Protein AF-A0A7C2L9H2-F1 (afdb_monomer)

pLDDT: mean 94.72, std 7.6, range [51.25, 98.62]

Foldseek 3Di:
DDDDLPPLLVLQVVCVPDPDFFEHEPQDQALVSLVVNLVSVRGQEYAQEQVSQVHLVSSVRNLVSCVVSNHAYEYEYDLDAQVRLLRSVVSLVVRPRHDYYHSCNNVVDPDDQKDAFWDADPNDTDNDDDPDRRIDGNPVSVVVPDPDDDD

Secondary structure (DSSP, 8-state):
----TT-HHHHHHHHHT-SSPPEESTT-SSHHHHHHHHHTT--SEEEEETTTTTSHHHHHHHHHHHHHTT-EEEEE-SS--HHHHHHHHHHHHH-TTEEEEE--GGGG-S--SEEESS-EETTEEPPPPSSTT-EEE-HHHHHHH------

Mean predicted aligned error: 3.75 Å

Sequence (151 aa):
RAVRRDDLQGLAGGRRGSPLPIAVDESVKKPADVFKVARAEAADIVNIKVMKSGGLLGALRVAHASEAAGLANMVGCMGEGRLGITGAVCFAASALNVKYVDLDSDVLLAEDYAEGGSAIEKGVRKVPEGPGLGVKVDASKLTKLAAVKRA

Solvent-accessible surface area (backbone atoms only — not comparable to full-atom values): 8510 Å² total; per-residue (Å²): 131,93,68,60,59,82,41,45,64,58,32,17,52,49,34,77,74,39,99,56,86,34,70,40,47,88,52,47,45,47,40,75,35,42,58,53,37,51,74,49,52,25,49,48,26,41,39,44,31,39,82,64,19,73,34,68,71,33,32,51,47,30,50,53,39,25,49,78,59,74,30,40,27,28,37,39,64,90,66,41,46,50,63,53,42,24,52,48,46,50,50,49,76,71,40,90,52,47,80,45,73,54,77,54,45,41,76,75,49,95,73,73,36,52,42,75,25,46,47,76,56,97,91,38,78,41,73,53,72,75,76,84,57,42,60,46,76,40,66,66,50,41,60,72,69,45,88,68,76,83,129

Structure (mmCIF, N/CA/C/O backbone):
data_AF-A0A7C2L9H2-F1
#
_entry.id   AF-A0A7C2L9H2-F1
#
loop_
_atom_site.group_PDB
_atom_site.id
_atom_site.type_symbol
_atom_site.label_atom_id
_atom_site.label_alt_id
_atom_site.label_comp_id
_atom_site.label_asym_id
_atom_site.label_entity_id
_atom_site.label_seq_id
_atom_site.pdbx_PDB_ins_code
_atom_site.Cartn_x
_atom_site.Cartn_y
_atom_site.Cartn_z
_atom_site.occupancy
_atom_site.B_iso_or_equiv
_atom_site.auth_seq_id
_atom_site.auth_comp_id
_atom_site.auth_asym_id
_atom_site.auth_atom_id
_atom_site.pdbx_PDB_model_num
ATOM 1 N N . ARG A 1 1 ? 17.230 -14.503 -8.073 1.00 58.97 1 ARG A N 1
ATOM 2 C CA . ARG A 1 1 ? 18.206 -14.172 -7.000 1.00 58.97 1 ARG A CA 1
ATOM 3 C C . ARG A 1 1 ? 17.798 -12.831 -6.409 1.00 58.97 1 ARG A C 1
ATOM 5 O O . ARG A 1 1 ? 17.495 -11.946 -7.196 1.00 58.97 1 ARG A O 1
ATOM 12 N N . ALA A 1 2 ? 17.750 -12.687 -5.083 1.00 71.31 2 ALA A N 1
ATOM 13 C CA . ALA A 1 2 ? 17.491 -11.387 -4.464 1.00 71.31 2 ALA A CA 1
ATOM 14 C C . ALA A 1 2 ? 18.629 -10.407 -4.794 1.00 71.31 2 ALA A C 1
ATOM 16 O O . ALA A 1 2 ? 19.799 -10.797 -4.800 1.00 71.31 2 ALA A O 1
ATOM 17 N N . VAL A 1 3 ? 18.277 -9.159 -5.087 1.00 89.62 3 VAL A N 1
ATOM 18 C CA . VAL A 1 3 ? 19.205 -8.075 -5.435 1.00 89.62 3 VAL A CA 1
ATOM 19 C C . VAL A 1 3 ? 18.992 -6.903 -4.484 1.00 89.62 3 VAL A C 1
ATOM 21 O O . VAL A 1 3 ? 17.944 -6.795 -3.846 1.00 89.62 3 VAL A O 1
ATOM 24 N N . ARG A 1 4 ? 19.994 -6.030 -4.344 1.00 94.12 4 ARG A N 1
ATOM 25 C CA . ARG A 1 4 ? 19.845 -4.827 -3.513 1.00 94.12 4 ARG A CA 1
ATOM 26 C C . ARG A 1 4 ? 18.876 -3.853 -4.185 1.00 94.12 4 ARG A C 1
ATOM 28 O O . ARG A 1 4 ? 18.832 -3.752 -5.405 1.00 94.12 4 ARG A O 1
ATOM 35 N N . ARG A 1 5 ? 18.140 -3.086 -3.379 1.00 91.69 5 ARG A N 1
ATOM 36 C CA . ARG A 1 5 ? 17.105 -2.147 -3.854 1.00 91.69 5 ARG A CA 1
ATOM 37 C C . ARG A 1 5 ? 17.594 -1.096 -4.861 1.00 91.69 5 ARG A C 1
ATOM 39 O O . ARG A 1 5 ? 16.799 -0.552 -5.617 1.00 91.69 5 ARG A O 1
ATOM 46 N N . ASP A 1 6 ? 18.871 -0.745 -4.806 1.00 93.75 6 ASP A N 1
ATOM 47 C CA . ASP A 1 6 ? 19.540 0.252 -5.643 1.00 93.75 6 ASP A CA 1
ATOM 48 C C . ASP A 1 6 ? 20.217 -0.360 -6.880 1.00 93.75 6 ASP A C 1
ATOM 50 O O . ASP A 1 6 ? 20.623 0.378 -7.776 1.00 93.75 6 ASP A O 1
ATOM 54 N N . ASP A 1 7 ? 20.286 -1.690 -6.975 1.00 96.38 7 ASP A N 1
ATOM 55 C CA . ASP A 1 7 ? 20.823 -2.402 -8.132 1.00 96.38 7 ASP A CA 1
ATOM 56 C C . ASP A 1 7 ? 19.752 -2.571 -9.222 1.00 96.38 7 ASP A C 1
ATOM 58 O O . ASP A 1 7 ? 19.196 -3.649 -9.449 1.00 96.38 7 ASP A O 1
ATOM 62 N N . LEU A 1 8 ? 19.446 -1.467 -9.909 1.0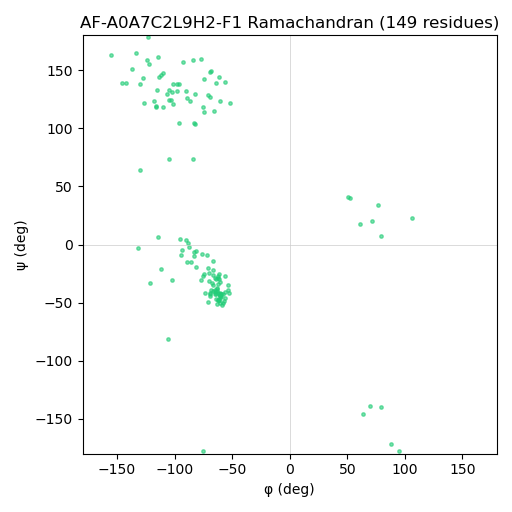0 96.25 8 LEU A N 1
ATOM 63 C CA . LEU A 1 8 ? 18.456 -1.456 -10.991 1.00 96.25 8 LEU A CA 1
ATOM 64 C C . LEU A 1 8 ? 18.855 -2.355 -12.171 1.00 96.25 8 LEU A C 1
ATOM 66 O O . LEU A 1 8 ? 17.980 -2.880 -12.853 1.00 96.25 8 LEU A O 1
ATOM 70 N N . GLN A 1 9 ? 20.154 -2.559 -12.404 1.00 96.25 9 GLN A N 1
ATOM 71 C CA . GLN A 1 9 ? 20.634 -3.436 -13.475 1.00 96.25 9 GLN A CA 1
ATOM 72 C C . GLN A 1 9 ? 20.434 -4.909 -13.121 1.00 96.25 9 GLN A C 1
ATOM 74 O O . GLN A 1 9 ? 19.974 -5.683 -13.961 1.00 96.25 9 GLN A O 1
ATOM 79 N N . GLY A 1 10 ? 20.704 -5.286 -11.869 1.00 95.31 10 GLY A N 1
ATOM 80 C CA . GLY A 1 10 ? 20.381 -6.607 -11.342 1.00 95.31 10 GLY A CA 1
ATOM 81 C C . GLY A 1 10 ? 18.881 -6.897 -11.393 1.00 95.31 10 GLY A C 1
ATOM 82 O O . GLY A 1 10 ? 18.486 -7.980 -11.828 1.00 95.31 10 GLY A O 1
ATOM 83 N N . LEU A 1 11 ? 18.041 -5.918 -11.033 1.00 95.94 11 LEU A N 1
ATOM 84 C CA . LEU A 1 11 ? 16.581 -6.022 -11.159 1.00 95.94 11 LEU A CA 1
ATOM 85 C C . LEU A 1 11 ? 16.144 -6.217 -12.617 1.00 95.94 11 LEU A C 1
ATOM 87 O O . LEU A 1 11 ? 15.397 -7.148 -12.908 1.00 95.94 11 LEU A O 1
ATOM 91 N N . ALA A 1 12 ? 16.665 -5.411 -13.545 1.00 97.00 12 ALA A N 1
ATOM 92 C CA . ALA A 1 12 ? 16.355 -5.527 -14.970 1.00 97.00 12 ALA A CA 1
ATOM 93 C C . ALA A 1 12 ? 16.808 -6.867 -15.567 1.00 97.00 12 ALA A C 1
ATOM 95 O O . ALA A 1 12 ? 16.085 -7.484 -16.349 1.00 97.00 12 ALA A O 1
ATOM 96 N N . GLY A 1 13 ? 17.987 -7.357 -15.171 1.00 96.00 13 GLY A N 1
ATOM 97 C CA . GLY A 1 13 ? 18.450 -8.698 -15.525 1.00 96.00 13 GLY A CA 1
ATOM 98 C C . GLY A 1 13 ? 17.516 -9.787 -14.993 1.00 96.00 13 GLY A C 1
ATOM 99 O O . GLY A 1 13 ? 17.162 -10.703 -15.733 1.00 96.00 13 GLY A O 1
ATOM 100 N N . GLY A 1 14 ? 17.064 -9.650 -13.743 1.00 94.44 14 GLY A N 1
ATOM 101 C CA . GLY A 1 14 ? 16.079 -10.538 -13.127 1.00 94.44 14 GLY A CA 1
ATOM 102 C C . GLY A 1 14 ? 14.744 -10.546 -13.869 1.00 94.44 14 GLY A C 1
ATOM 103 O O . GLY A 1 14 ? 14.220 -11.620 -14.146 1.00 94.44 14 GLY A O 1
ATOM 104 N N . ARG A 1 15 ? 14.235 -9.371 -14.255 1.00 95.88 15 ARG A N 1
ATOM 105 C CA . ARG A 1 15 ? 13.003 -9.238 -15.039 1.00 95.88 15 ARG A CA 1
ATOM 106 C C . ARG A 1 15 ? 13.124 -9.883 -16.416 1.00 95.88 15 ARG A C 1
ATOM 108 O O . ARG A 1 15 ? 12.292 -10.711 -16.756 1.00 95.88 15 ARG A O 1
ATOM 115 N N . ARG A 1 16 ? 14.171 -9.566 -17.188 1.00 95.88 16 ARG A N 1
ATOM 116 C CA . ARG A 1 16 ? 14.375 -10.146 -18.533 1.00 95.88 16 ARG A CA 1
ATOM 117 C C . ARG A 1 16 ? 14.519 -11.668 -18.515 1.00 95.88 16 ARG A C 1
ATOM 119 O O . ARG A 1 16 ? 14.143 -12.321 -19.480 1.00 95.88 16 ARG A O 1
ATOM 126 N N . GLY A 1 17 ? 15.087 -12.223 -17.444 1.00 95.31 17 GLY A N 1
ATOM 127 C CA . GLY A 1 17 ? 15.253 -13.666 -17.271 1.00 95.31 17 GLY A CA 1
ATOM 128 C C . GLY A 1 17 ? 14.063 -14.377 -16.621 1.00 95.31 17 GLY A C 1
ATOM 129 O O . GLY A 1 17 ? 14.130 -15.590 -16.435 1.00 95.31 17 GLY A O 1
ATOM 130 N N . SER A 1 18 ? 13.008 -13.655 -16.235 1.00 94.75 18 SER A N 1
ATOM 131 C CA . SER A 1 18 ? 11.860 -14.212 -15.521 1.00 94.75 18 SER A CA 1
ATOM 132 C C . SER A 1 18 ? 10.670 -14.406 -16.464 1.00 94.75 18 SER A C 1
ATOM 134 O O . SER A 1 18 ? 10.283 -13.464 -17.151 1.00 94.75 18 SER A O 1
ATOM 136 N N . PRO A 1 19 ? 10.020 -15.584 -16.466 1.00 95.56 19 PRO A N 1
ATOM 137 C CA . PRO A 1 19 ? 8.746 -15.769 -17.159 1.00 95.56 19 PRO A CA 1
ATOM 138 C C . PRO A 1 19 ? 7.561 -15.151 -16.394 1.00 95.56 19 PRO A C 1
ATOM 140 O O . PRO A 1 19 ? 6.444 -15.135 -16.903 1.00 95.56 19 PRO A O 1
ATOM 143 N N . LEU A 1 20 ? 7.785 -14.685 -15.159 1.00 95.25 20 LEU A N 1
ATOM 144 C CA . LEU A 1 20 ? 6.776 -14.083 -14.289 1.00 95.25 20 LEU A CA 1
ATOM 145 C C . LEU A 1 20 ? 7.020 -12.575 -14.118 1.00 95.25 20 LEU A C 1
ATOM 147 O O . LEU A 1 20 ? 8.189 -12.172 -14.062 1.00 95.25 20 LEU A O 1
ATOM 151 N N . PRO A 1 21 ? 5.955 -11.763 -13.948 1.00 95.62 21 PRO A N 1
ATOM 152 C CA . PRO A 1 21 ? 6.086 -10.341 -13.648 1.00 95.62 21 PRO A CA 1
ATOM 153 C C . PRO A 1 21 ? 6.920 -10.089 -12.390 1.00 95.62 21 PRO A C 1
ATOM 155 O O . PRO A 1 21 ? 6.763 -10.780 -11.380 1.00 95.62 21 PRO A O 1
ATOM 158 N N . ILE A 1 22 ? 7.771 -9.066 -12.430 1.00 95.69 22 ILE A N 1
ATOM 159 C CA . ILE A 1 22 ? 8.595 -8.657 -11.291 1.00 95.69 22 ILE A CA 1
ATOM 160 C C . ILE A 1 22 ? 8.006 -7.413 -10.631 1.00 95.69 22 ILE A C 1
ATOM 162 O O . ILE A 1 22 ? 7.836 -6.371 -11.267 1.00 95.69 22 ILE A O 1
ATOM 166 N N . ALA A 1 23 ? 7.738 -7.516 -9.330 1.00 96.69 23 ALA A N 1
ATOM 167 C CA . ALA A 1 23 ? 7.360 -6.389 -8.491 1.00 96.69 23 ALA A CA 1
ATOM 168 C C . ALA A 1 23 ? 8.578 -5.815 -7.756 1.00 96.69 23 ALA A C 1
ATOM 170 O O . ALA A 1 23 ? 9.389 -6.567 -7.214 1.00 96.69 23 ALA A O 1
ATOM 171 N N . VAL A 1 2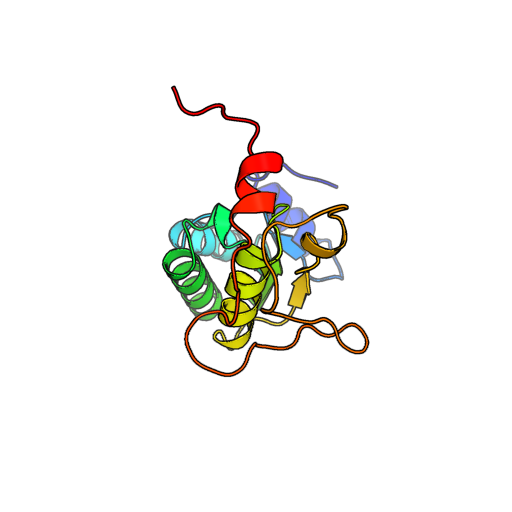4 ? 8.684 -4.486 -7.690 1.00 96.56 24 VAL A N 1
ATOM 172 C CA . VAL A 1 24 ? 9.670 -3.798 -6.843 1.00 96.56 24 VAL A CA 1
ATOM 173 C C . VAL A 1 24 ? 9.015 -3.194 -5.611 1.00 96.56 24 VAL A C 1
ATOM 175 O O . VAL A 1 24 ? 8.008 -2.494 -5.708 1.00 96.56 24 VAL A O 1
ATOM 178 N N . ASP A 1 25 ? 9.629 -3.422 -4.451 1.00 95.81 25 ASP A N 1
ATOM 179 C CA . ASP A 1 25 ? 9.220 -2.832 -3.178 1.00 95.81 25 ASP A CA 1
ATOM 180 C C . ASP A 1 25 ? 10.206 -1.723 -2.760 1.00 95.81 25 ASP A C 1
ATOM 182 O O . ASP A 1 25 ? 9.968 -0.541 -3.027 1.00 9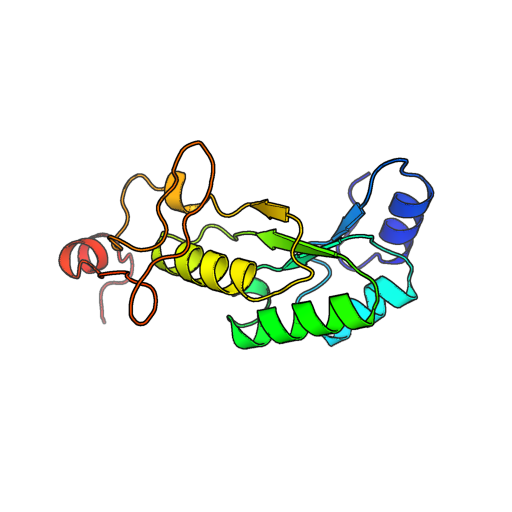5.81 25 ASP A O 1
ATOM 186 N N . GLU A 1 26 ? 11.356 -2.048 -2.168 1.00 93.69 26 GLU A N 1
ATOM 187 C CA . GLU A 1 26 ? 12.235 -1.072 -1.500 1.00 93.69 26 GLU A CA 1
ATOM 188 C C . GLU A 1 26 ? 12.892 -0.039 -2.437 1.00 93.69 26 GLU A C 1
ATOM 190 O O . GLU A 1 26 ? 13.442 0.975 -1.971 1.00 93.69 26 GLU A O 1
ATOM 195 N N . SER A 1 27 ? 12.856 -0.294 -3.747 1.00 96.12 27 SER A N 1
ATOM 196 C CA . SER A 1 27 ? 13.415 0.558 -4.802 1.00 96.12 27 SER A CA 1
ATOM 197 C C . SER A 1 27 ? 12.590 1.817 -5.069 1.00 96.12 27 SER A C 1
ATOM 199 O O . SER A 1 27 ? 13.152 2.815 -5.517 1.00 96.12 27 SER A O 1
ATOM 201 N N . VAL A 1 28 ? 11.285 1.807 -4.769 1.00 97.50 28 VAL A N 1
ATOM 202 C CA . VAL A 1 28 ? 10.385 2.942 -5.025 1.00 97.50 28 VAL A CA 1
ATOM 203 C C . VAL A 1 28 ? 9.848 3.495 -3.715 1.00 97.50 28 VAL A C 1
ATOM 205 O O . VAL A 1 28 ? 9.157 2.801 -2.971 1.00 97.50 28 VAL A O 1
ATOM 208 N N . LYS A 1 29 ? 10.134 4.772 -3.439 1.00 96.88 29 LYS A N 1
ATOM 209 C CA . LYS A 1 29 ? 9.556 5.497 -2.293 1.00 96.88 29 LYS A CA 1
ATOM 210 C C . LYS A 1 29 ? 8.789 6.740 -2.721 1.00 96.88 29 LYS A C 1
ATOM 212 O O . LYS A 1 29 ? 7.787 7.087 -2.112 1.00 96.88 29 LYS A O 1
ATOM 217 N N . LYS A 1 30 ? 9.236 7.401 -3.787 1.00 97.75 30 LYS A N 1
ATOM 218 C CA . LYS A 1 30 ? 8.648 8.641 -4.310 1.00 97.75 30 LYS A CA 1
ATOM 219 C C . LYS A 1 30 ? 8.476 8.569 -5.831 1.00 97.75 30 LYS A C 1
ATOM 221 O O . LYS A 1 30 ? 9.126 7.740 -6.467 1.00 97.75 30 LYS A O 1
ATOM 226 N N . PRO A 1 31 ? 7.681 9.466 -6.441 1.00 97.88 31 PRO A N 1
ATOM 227 C CA . PRO A 1 31 ? 7.393 9.428 -7.880 1.00 97.88 31 PRO A CA 1
ATOM 228 C C . PRO A 1 31 ? 8.644 9.401 -8.766 1.00 97.88 31 PRO A C 1
ATOM 230 O O . PRO A 1 31 ? 8.706 8.659 -9.737 1.00 97.88 31 PRO A O 1
ATOM 233 N N . ALA A 1 32 ? 9.687 10.149 -8.392 1.00 98.00 32 ALA A N 1
ATOM 234 C CA . ALA A 1 32 ? 10.944 10.186 -9.140 1.00 98.00 32 ALA A CA 1
ATOM 235 C C . ALA A 1 32 ? 11.654 8.821 -9.231 1.00 98.00 32 ALA A C 1
ATOM 237 O O . ALA A 1 32 ? 12.437 8.606 -10.152 1.00 98.00 32 ALA A O 1
ATOM 238 N N . ASP A 1 33 ? 11.418 7.909 -8.284 1.00 98.31 33 ASP A N 1
ATOM 239 C CA . ASP A 1 33 ? 12.028 6.578 -8.309 1.00 98.31 33 ASP A CA 1
ATOM 240 C C . ASP A 1 33 ? 11.332 5.656 -9.318 1.00 98.31 33 ASP A C 1
ATOM 242 O O . ASP A 1 33 ? 12.001 4.839 -9.947 1.00 98.31 33 ASP A O 1
ATOM 246 N N . VAL A 1 34 ? 10.028 5.848 -9.550 1.00 98.50 34 VAL A N 1
ATOM 247 C CA . VAL A 1 34 ? 9.258 5.111 -10.566 1.00 98.50 34 VAL A CA 1
ATOM 248 C C . VAL A 1 34 ? 9.892 5.283 -11.941 1.00 98.50 34 VAL A C 1
ATOM 250 O O . VAL A 1 34 ? 10.173 4.304 -12.624 1.00 98.50 34 VAL A O 1
ATOM 253 N N . PHE A 1 35 ? 10.212 6.521 -12.320 1.00 98.38 35 PHE A N 1
ATOM 254 C CA . PHE A 1 35 ? 10.823 6.799 -13.619 1.00 98.38 35 PHE A CA 1
ATOM 255 C C . PHE A 1 35 ? 12.221 6.188 -13.764 1.00 98.38 35 PHE A C 1
ATOM 257 O O . PHE A 1 35 ? 12.615 5.831 -14.871 1.00 98.38 35 PHE A O 1
ATOM 264 N N . LYS A 1 36 ? 12.972 6.022 -12.667 1.00 98.25 36 LYS A N 1
ATOM 265 C CA . LYS A 1 36 ? 14.265 5.317 -12.704 1.00 98.25 36 LYS A CA 1
ATOM 266 C C . LYS A 1 36 ? 14.070 3.825 -12.960 1.00 98.25 36 LYS A C 1
ATOM 268 O O . LYS A 1 36 ? 14.784 3.266 -13.785 1.00 98.25 36 LYS A O 1
ATOM 273 N N . VAL A 1 37 ? 13.105 3.207 -12.276 1.00 98.31 37 VAL A N 1
ATOM 274 C CA . VAL A 1 37 ? 12.746 1.791 -12.459 1.00 98.31 37 VAL A CA 1
ATOM 275 C C . VAL A 1 37 ? 12.249 1.542 -13.881 1.00 98.31 37 VAL A C 1
ATOM 277 O O . VAL A 1 37 ? 12.743 0.628 -14.536 1.00 98.31 37 VAL A O 1
ATOM 280 N N . ALA A 1 38 ? 11.341 2.385 -14.376 1.00 98.19 38 ALA A N 1
ATOM 281 C CA . ALA A 1 38 ? 10.800 2.289 -15.727 1.00 98.19 38 ALA A CA 1
ATOM 282 C C . ALA A 1 38 ? 11.899 2.437 -16.788 1.00 98.19 38 ALA A C 1
ATOM 284 O O . ALA A 1 38 ? 12.018 1.600 -17.674 1.00 98.19 38 ALA A O 1
ATOM 285 N N . ARG A 1 39 ? 12.770 3.448 -16.653 1.00 98.19 39 ARG A N 1
ATOM 286 C CA . ARG A 1 39 ? 13.889 3.675 -17.582 1.00 98.19 39 ARG A CA 1
ATOM 287 C C . ARG A 1 39 ? 14.889 2.522 -17.609 1.00 98.19 39 ARG A C 1
ATOM 289 O O . ARG A 1 39 ? 15.493 2.270 -18.643 1.00 98.19 39 ARG A O 1
ATOM 296 N N . ALA A 1 40 ? 15.103 1.870 -16.471 1.00 97.94 40 ALA A N 1
ATOM 297 C CA . ALA A 1 40 ? 15.979 0.711 -16.374 1.00 97.94 40 ALA A CA 1
ATOM 298 C C . ALA A 1 40 ? 15.301 -0.592 -16.827 1.00 97.94 40 ALA A C 1
ATOM 300 O O . ALA A 1 40 ? 15.968 -1.621 -16.845 1.00 97.94 40 ALA A O 1
ATOM 301 N N . GLU A 1 41 ? 14.000 -0.566 -17.146 1.00 97.69 41 GLU A N 1
ATOM 302 C CA . GLU A 1 41 ? 13.180 -1.757 -17.395 1.00 97.69 41 GLU A CA 1
ATOM 303 C C . GLU A 1 41 ? 13.287 -2.778 -16.249 1.00 97.69 41 GLU A C 1
ATOM 305 O O . GLU A 1 41 ? 13.391 -3.986 -16.459 1.00 97.69 41 GLU A O 1
ATOM 310 N N . ALA A 1 42 ? 13.318 -2.275 -15.013 1.00 97.56 42 ALA A N 1
ATOM 311 C CA . ALA A 1 42 ? 13.657 -3.064 -13.833 1.00 97.56 42 ALA A CA 1
ATOM 312 C C . ALA A 1 42 ? 12.467 -3.817 -13.212 1.00 97.56 42 ALA A C 1
ATOM 314 O O . ALA A 1 42 ? 12.684 -4.703 -12.387 1.00 97.56 42 ALA A O 1
ATOM 315 N N . ALA A 1 43 ? 11.225 -3.476 -13.571 1.00 97.56 43 ALA A N 1
ATOM 316 C CA . ALA A 1 43 ? 10.023 -4.068 -12.986 1.00 97.56 43 ALA A CA 1
ATOM 317 C C . ALA A 1 43 ? 8.811 -3.982 -13.922 1.00 97.56 43 ALA A C 1
ATOM 319 O O . ALA A 1 43 ? 8.787 -3.163 -14.836 1.00 97.56 43 ALA A O 1
ATOM 320 N N . ASP A 1 44 ? 7.799 -4.793 -13.626 1.00 97.88 44 ASP A N 1
ATOM 321 C CA . ASP A 1 44 ? 6.451 -4.736 -14.204 1.00 97.88 44 ASP A CA 1
ATOM 322 C C . ASP A 1 44 ? 5.452 -4.080 -13.242 1.00 97.88 44 ASP A C 1
ATOM 324 O O . ASP A 1 44 ? 4.468 -3.467 -13.661 1.00 97.88 44 ASP A O 1
ATOM 328 N N . ILE A 1 45 ? 5.699 -4.239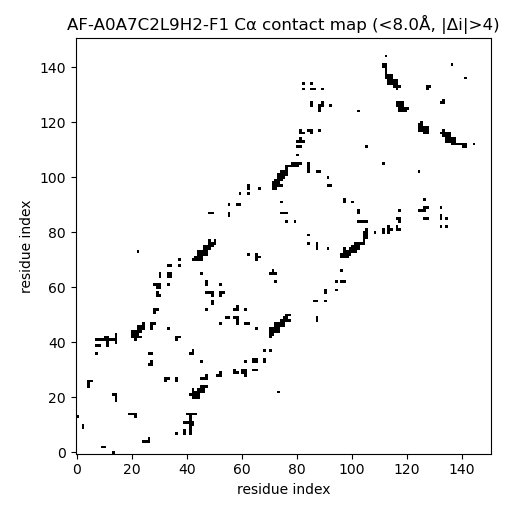 -11.936 1.00 98.50 45 ILE A N 1
ATOM 329 C CA . ILE A 1 45 ? 4.786 -3.842 -10.866 1.00 98.50 45 ILE A CA 1
ATOM 330 C C . ILE A 1 45 ? 5.538 -3.007 -9.824 1.00 98.50 45 ILE A C 1
ATOM 332 O O . ILE A 1 45 ? 6.648 -3.346 -9.411 1.00 98.50 45 ILE A O 1
ATOM 336 N N . VAL A 1 46 ? 4.918 -1.932 -9.345 1.00 98.44 46 VAL A N 1
ATOM 337 C CA . VAL A 1 46 ? 5.386 -1.174 -8.179 1.00 98.44 46 VAL A CA 1
ATOM 338 C C . VAL A 1 46 ? 4.552 -1.569 -6.962 1.00 98.44 46 VAL A C 1
ATOM 340 O O . VAL A 1 46 ? 3.337 -1.385 -6.962 1.00 98.44 46 VAL A O 1
ATOM 343 N N . ASN A 1 47 ? 5.191 -2.085 -5.906 1.00 98.25 47 ASN A N 1
ATOM 344 C CA . ASN A 1 47 ? 4.538 -2.275 -4.610 1.00 98.25 47 ASN A CA 1
ATOM 345 C C . ASN A 1 47 ? 4.549 -0.948 -3.833 1.00 98.25 47 ASN A C 1
ATOM 347 O O . ASN A 1 47 ? 5.576 -0.504 -3.301 1.00 98.25 47 ASN A O 1
ATOM 351 N N . ILE A 1 48 ? 3.397 -0.286 -3.805 1.00 98.44 48 ILE A N 1
ATOM 352 C CA . ILE A 1 48 ? 3.167 0.965 -3.096 1.00 98.44 48 ILE A CA 1
ATOM 353 C C . ILE A 1 48 ? 2.767 0.644 -1.662 1.00 98.44 48 ILE A C 1
ATOM 355 O O . ILE A 1 48 ? 1.758 -0.002 -1.407 1.00 98.44 48 ILE A O 1
ATOM 359 N N . LYS A 1 49 ? 3.522 1.191 -0.712 1.00 98.12 49 LYS A N 1
ATOM 360 C CA . LYS A 1 49 ? 3.190 1.132 0.711 1.00 98.12 49 LYS A CA 1
ATOM 361 C C . LYS A 1 49 ? 2.985 2.549 1.204 1.00 98.12 49 LYS A C 1
ATOM 363 O O . LYS A 1 49 ? 3.893 3.374 1.075 1.00 98.12 49 LYS A O 1
ATOM 368 N N . VAL A 1 50 ? 1.817 2.840 1.776 1.00 97.69 50 VAL A N 1
ATOM 369 C CA . VAL A 1 50 ? 1.439 4.203 2.200 1.00 97.69 50 VAL A CA 1
ATOM 370 C C . VAL A 1 50 ? 2.513 4.817 3.106 1.00 97.69 50 VAL A C 1
ATOM 372 O O . VAL A 1 50 ? 2.917 5.965 2.910 1.00 97.69 50 VAL A O 1
ATOM 375 N N . MET A 1 51 ? 3.061 4.024 4.029 1.00 96.00 51 MET A N 1
ATOM 376 C CA . MET A 1 51 ? 4.092 4.464 4.973 1.00 96.00 51 MET A CA 1
ATOM 377 C C . MET A 1 51 ? 5.451 4.730 4.318 1.00 96.00 51 MET A C 1
ATOM 379 O O . MET A 1 51 ? 6.175 5.635 4.729 1.00 96.00 51 MET A O 1
ATOM 383 N N . LYS A 1 52 ? 5.790 4.000 3.251 1.00 95.19 52 LYS A N 1
ATOM 384 C CA . LYS A 1 52 ? 7.025 4.206 2.478 1.00 95.19 52 LYS A CA 1
ATOM 385 C C . LYS A 1 52 ? 6.940 5.449 1.588 1.00 95.19 52 LYS A C 1
ATOM 387 O O . LYS A 1 52 ? 7.968 6.055 1.286 1.00 95.19 52 LYS A O 1
ATOM 392 N N . SER A 1 53 ? 5.726 5.823 1.189 1.00 96.94 53 SER A N 1
ATOM 393 C CA . SER A 1 53 ? 5.466 6.918 0.255 1.00 96.94 53 SER A CA 1
ATOM 394 C C . SER A 1 53 ? 5.160 8.262 0.909 1.00 96.94 53 SER A C 1
ATOM 396 O O . SER A 1 53 ? 4.895 9.226 0.199 1.00 96.94 53 SER A O 1
ATOM 398 N N . GL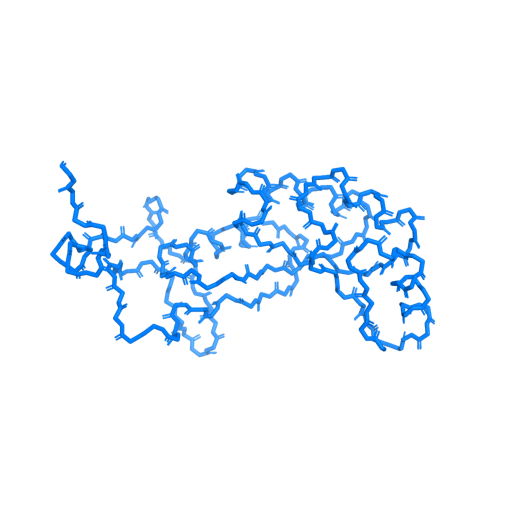Y A 1 54 ? 5.242 8.370 2.237 1.00 95.00 54 GLY A N 1
ATOM 399 C CA . GLY A 1 54 ? 4.967 9.626 2.941 1.00 95.00 54 GLY A CA 1
ATOM 400 C C . GLY A 1 54 ? 3.471 9.931 3.064 1.00 95.00 54 GLY A C 1
ATOM 401 O O . GLY A 1 54 ? 3.071 11.092 3.012 1.00 95.00 54 GLY A O 1
ATOM 402 N N . GLY A 1 55 ? 2.644 8.892 3.208 1.00 97.25 55 GLY A N 1
ATOM 403 C CA . GLY A 1 55 ? 1.199 9.006 3.393 1.00 97.25 55 GLY A CA 1
ATOM 404 C C . GLY A 1 55 ? 0.398 8.894 2.094 1.00 97.25 55 GLY A C 1
ATOM 405 O O . GLY A 1 55 ? 0.942 8.676 1.011 1.00 97.25 55 GLY A O 1
ATOM 406 N N . LEU A 1 56 ? -0.925 9.048 2.214 1.00 97.69 56 LEU A N 1
ATOM 407 C CA . LEU A 1 56 ? -1.887 8.799 1.129 1.00 97.69 56 LEU A CA 1
ATOM 408 C C . LEU A 1 56 ? -1.611 9.650 -0.117 1.00 97.69 56 LEU A C 1
ATOM 410 O O . LEU A 1 56 ? -1.624 9.141 -1.234 1.00 97.69 56 LEU A O 1
ATOM 414 N N . LEU A 1 57 ? -1.289 10.935 0.064 1.00 97.44 57 LEU A N 1
ATOM 415 C CA . LEU A 1 57 ? -0.982 11.827 -1.056 1.00 97.44 57 LEU A CA 1
ATOM 416 C C . LEU A 1 57 ? 0.286 11.396 -1.804 1.00 97.44 57 LEU A C 1
ATOM 418 O O . LEU A 1 57 ? 0.343 11.453 -3.031 1.00 97.44 57 LEU A O 1
ATOM 422 N N . GLY A 1 58 ? 1.318 10.974 -1.076 1.00 98.06 58 GLY A N 1
ATOM 423 C CA . GLY A 1 58 ? 2.542 10.483 -1.693 1.00 98.06 58 GLY A CA 1
ATOM 424 C C . GLY A 1 58 ? 2.328 9.153 -2.414 1.00 98.06 58 GLY A C 1
ATOM 425 O O . GLY A 1 58 ? 2.817 8.990 -3.531 1.00 98.06 58 GLY A O 1
ATOM 426 N N . ALA A 1 59 ? 1.526 8.256 -1.834 1.00 98.25 59 ALA A N 1
ATOM 427 C CA . ALA A 1 59 ? 1.115 7.005 -2.465 1.00 98.25 59 ALA A CA 1
ATOM 428 C C . ALA A 1 59 ? 0.349 7.248 -3.780 1.00 98.25 59 ALA A C 1
ATOM 430 O O . ALA A 1 59 ? 0.707 6.666 -4.800 1.00 98.25 59 ALA A O 1
ATOM 431 N N . LEU A 1 60 ? -0.609 8.185 -3.802 1.00 98.06 60 LEU A N 1
ATOM 432 C CA . LEU A 1 60 ? -1.320 8.598 -5.024 1.00 98.06 60 LEU A CA 1
ATOM 433 C C . LEU A 1 60 ? -0.374 9.147 -6.096 1.00 98.06 60 LEU A C 1
ATOM 435 O O . LEU A 1 60 ? -0.475 8.787 -7.265 1.00 98.06 60 LEU A O 1
ATOM 439 N N . ARG A 1 61 ? 0.599 9.979 -5.709 1.00 98.25 61 ARG A N 1
ATOM 440 C CA . ARG A 1 61 ? 1.596 10.498 -6.657 1.00 98.25 61 ARG A CA 1
ATOM 441 C C . ARG A 1 61 ? 2.463 9.384 -7.249 1.00 98.25 61 ARG A C 1
ATOM 443 O O . ARG A 1 61 ? 2.803 9.452 -8.426 1.00 98.25 61 ARG A O 1
ATOM 450 N N . VAL A 1 62 ? 2.832 8.376 -6.455 1.00 98.62 62 VAL A N 1
ATOM 451 C CA . VAL A 1 62 ? 3.550 7.189 -6.952 1.00 98.62 62 VAL A CA 1
ATOM 452 C C . VAL A 1 62 ? 2.650 6.372 -7.878 1.00 98.62 62 VAL A C 1
ATOM 454 O O . VAL A 1 62 ? 3.119 5.926 -8.924 1.00 98.62 62 VAL A O 1
ATOM 457 N N . ALA A 1 63 ? 1.365 6.230 -7.546 1.00 98.50 63 ALA A N 1
ATOM 458 C CA . ALA A 1 63 ? 0.418 5.487 -8.365 1.00 98.50 63 ALA A CA 1
ATOM 459 C C . ALA A 1 63 ? 0.244 6.107 -9.756 1.00 98.50 63 ALA A C 1
ATOM 461 O O . ALA A 1 63 ? 0.394 5.398 -10.750 1.00 98.50 63 ALA A O 1
ATOM 462 N N . HIS A 1 64 ? 0.040 7.426 -9.827 1.00 98.25 64 HIS A N 1
ATOM 463 C CA . HIS A 1 64 ? -0.062 8.159 -11.093 1.00 98.25 64 HIS A CA 1
ATOM 464 C C . HIS A 1 64 ? 1.249 8.142 -11.888 1.00 98.25 64 HIS A C 1
ATOM 466 O O . HIS A 1 64 ? 1.230 7.996 -13.106 1.00 98.25 64 HIS A O 1
ATOM 472 N N . ALA A 1 65 ? 2.405 8.258 -11.224 1.00 98.44 65 ALA A N 1
ATOM 473 C CA . ALA A 1 65 ? 3.692 8.139 -11.910 1.00 98.44 65 ALA A CA 1
ATOM 474 C C . ALA A 1 65 ? 3.887 6.739 -12.512 1.00 98.44 65 ALA A C 1
ATOM 476 O O . ALA A 1 65 ? 4.435 6.616 -13.604 1.00 98.44 65 ALA A O 1
ATOM 477 N N . SER A 1 66 ? 3.421 5.698 -11.817 1.00 98.38 66 SER A N 1
ATOM 478 C CA . SER A 1 66 ? 3.486 4.312 -12.296 1.00 98.38 66 SER A CA 1
ATOM 479 C C . SER A 1 66 ? 2.547 4.102 -13.479 1.00 98.38 66 SER A C 1
ATOM 481 O O . SER A 1 66 ? 2.966 3.534 -14.480 1.00 98.38 66 SER A O 1
ATOM 483 N N . GLU A 1 67 ? 1.336 4.666 -13.426 1.00 97.81 67 GLU A N 1
ATOM 484 C CA . GLU A 1 67 ? 0.389 4.664 -14.547 1.00 97.81 67 GLU A CA 1
ATOM 485 C C . GLU A 1 67 ? 0.986 5.322 -15.793 1.00 97.81 67 GLU A C 1
ATOM 487 O O . GLU A 1 67 ? 1.014 4.718 -16.863 1.00 97.81 67 GLU A O 1
ATOM 492 N N . ALA A 1 68 ? 1.545 6.525 -15.636 1.00 97.94 68 ALA A N 1
ATOM 493 C CA . ALA A 1 68 ? 2.191 7.258 -16.721 1.00 97.94 68 ALA A CA 1
ATOM 494 C C . ALA A 1 68 ? 3.418 6.526 -17.293 1.00 97.94 68 ALA A C 1
ATOM 496 O O . ALA A 1 68 ? 3.764 6.718 -18.456 1.00 97.94 68 ALA A O 1
ATOM 497 N N . ALA A 1 69 ? 4.077 5.692 -16.486 1.00 98.00 69 ALA A N 1
ATOM 498 C CA . ALA A 1 69 ? 5.206 4.864 -16.895 1.00 98.00 69 ALA A CA 1
ATOM 499 C C . ALA A 1 69 ? 4.795 3.485 -17.450 1.00 98.00 69 ALA A C 1
ATOM 501 O O . ALA A 1 69 ? 5.672 2.688 -17.779 1.00 98.00 69 ALA A O 1
ATOM 502 N N . GLY A 1 70 ? 3.494 3.185 -17.541 1.00 97.12 70 GLY A N 1
ATOM 503 C CA . GLY A 1 70 ? 2.992 1.891 -18.011 1.00 97.12 70 GLY A CA 1
ATOM 504 C C . GLY A 1 70 ? 3.213 0.733 -17.031 1.00 97.12 70 GLY A C 1
ATOM 505 O O . GLY A 1 70 ? 3.192 -0.424 -17.442 1.00 97.12 70 GLY A O 1
ATOM 506 N N . LEU A 1 71 ? 3.434 1.028 -15.747 1.00 98.19 71 LEU A N 1
ATOM 507 C CA . LEU A 1 71 ? 3.637 0.042 -14.687 1.00 98.19 71 LEU A CA 1
ATOM 508 C C . LEU A 1 71 ? 2.337 -0.193 -13.909 1.00 98.19 71 LEU A C 1
ATOM 510 O O . LEU A 1 71 ? 1.609 0.746 -13.566 1.00 98.19 71 LEU A O 1
ATOM 514 N N . ALA A 1 72 ? 2.061 -1.457 -13.592 1.00 98.31 72 ALA A N 1
ATOM 515 C CA . ALA A 1 72 ? 0.962 -1.817 -12.704 1.00 98.31 72 ALA A CA 1
ATOM 516 C C . ALA A 1 72 ? 1.336 -1.550 -11.239 1.00 98.31 72 ALA A C 1
ATOM 518 O O . ALA A 1 72 ? 2.512 -1.511 -10.879 1.00 98.31 72 ALA A O 1
ATOM 519 N N . ASN A 1 73 ? 0.332 -1.421 -10.373 1.00 98.62 73 ASN A N 1
ATOM 520 C CA . ASN A 1 73 ? 0.549 -1.256 -8.941 1.00 98.62 73 ASN A CA 1
ATOM 521 C C . ASN A 1 73 ? 0.044 -2.449 -8.136 1.00 98.62 73 ASN A C 1
ATOM 523 O O . ASN A 1 73 ? -1.007 -3.033 -8.411 1.00 98.62 73 ASN A O 1
ATOM 527 N N . MET A 1 74 ? 0.790 -2.737 -7.081 1.00 98.50 74 MET A N 1
ATOM 528 C CA . MET A 1 74 ? 0.361 -3.504 -5.925 1.00 98.50 74 MET A CA 1
ATOM 529 C C . MET A 1 74 ? 0.306 -2.558 -4.726 1.00 98.50 74 MET A C 1
ATOM 531 O O . MET A 1 74 ? 1.114 -1.632 -4.658 1.00 98.50 74 MET A O 1
ATOM 535 N N . VAL A 1 75 ? -0.628 -2.758 -3.798 1.00 98.44 75 VAL A N 1
ATOM 536 C CA . VAL A 1 75 ? -0.666 -1.987 -2.547 1.00 98.44 75 VAL A CA 1
ATOM 537 C C . VAL A 1 75 ? -0.450 -2.905 -1.360 1.00 98.44 75 VAL A C 1
ATOM 539 O O . VAL A 1 75 ? -1.287 -3.768 -1.102 1.00 98.44 75 VAL A O 1
ATOM 542 N N . GLY A 1 76 ? 0.632 -2.649 -0.628 1.00 97.56 76 GLY A N 1
ATOM 543 C CA . GLY A 1 76 ? 1.022 -3.446 0.524 1.00 97.56 76 GLY A CA 1
ATOM 544 C C . GLY A 1 76 ? 1.169 -2.694 1.824 1.00 97.56 76 GLY A C 1
ATOM 545 O O . GLY A 1 76 ? 1.020 -1.470 1.904 1.00 97.56 76 GLY A O 1
ATOM 546 N N . CYS A 1 77 ? 1.488 -3.472 2.851 1.00 96.94 77 CYS A N 1
ATOM 547 C CA . CYS A 1 77 ? 1.622 -3.024 4.227 1.00 96.94 77 CYS A CA 1
ATOM 548 C C . CYS A 1 77 ? 3.070 -3.141 4.746 1.00 96.94 77 CYS A C 1
ATOM 550 O O . CYS A 1 77 ? 3.936 -3.803 4.165 1.00 96.94 77 CYS A O 1
ATOM 552 N N . MET A 1 78 ? 3.358 -2.418 5.826 1.00 95.06 78 MET A N 1
ATOM 553 C CA . MET A 1 78 ? 4.624 -2.409 6.570 1.00 95.06 78 MET A CA 1
ATOM 554 C C . MET A 1 78 ? 4.475 -2.961 7.996 1.00 95.06 78 MET A C 1
ATOM 556 O O . MET A 1 78 ? 5.428 -2.878 8.771 1.00 95.06 78 MET A O 1
ATOM 560 N N . GLY A 1 79 ? 3.305 -3.493 8.360 1.00 94.94 79 GLY A N 1
ATOM 561 C CA . GLY A 1 79 ? 2.997 -3.892 9.737 1.00 94.94 79 GLY A CA 1
ATOM 562 C C . GLY A 1 79 ? 2.036 -2.938 10.448 1.00 94.94 79 GLY A C 1
ATOM 563 O O . GLY A 1 79 ? 2.059 -2.837 11.672 1.00 94.94 79 GLY A O 1
ATOM 564 N N . GLU A 1 80 ? 1.236 -2.175 9.704 1.00 96.31 80 GLU A N 1
ATOM 565 C CA . GLU A 1 80 ? 0.246 -1.270 10.271 1.00 96.31 80 GLU A CA 1
ATOM 566 C C . GLU A 1 80 ? -0.896 -2.042 10.947 1.00 96.31 80 GLU A C 1
ATOM 568 O O . GLU A 1 80 ? -1.295 -3.119 10.502 1.00 96.31 80 GLU A O 1
ATOM 573 N N . GLY A 1 81 ? -1.477 -1.439 11.986 1.00 96.62 81 GLY A N 1
ATOM 574 C CA . GLY A 1 81 ? -2.781 -1.855 12.499 1.00 96.62 81 GLY A CA 1
ATOM 575 C C . GLY A 1 81 ? -3.934 -1.394 11.608 1.00 96.62 81 GLY A C 1
ATOM 576 O O . GLY A 1 81 ? -3.753 -0.728 10.581 1.00 96.62 81 GLY A O 1
ATOM 577 N N . ARG A 1 82 ? -5.153 -1.704 12.041 1.00 96.75 82 ARG A N 1
ATOM 578 C CA . ARG A 1 82 ? -6.408 -1.518 11.304 1.00 96.75 82 ARG A CA 1
ATOM 579 C C . ARG A 1 82 ? -6.615 -0.096 10.805 1.00 96.75 82 ARG A C 1
ATOM 581 O O . ARG A 1 82 ? -7.142 0.085 9.708 1.00 96.75 82 ARG A O 1
ATOM 588 N N . LEU A 1 83 ? -6.176 0.917 11.555 1.00 97.19 83 LEU A N 1
ATOM 589 C CA . LEU A 1 83 ? -6.239 2.315 11.116 1.00 97.19 83 LEU A CA 1
ATOM 590 C C . LEU A 1 83 ? -5.433 2.550 9.826 1.00 97.19 83 LEU A C 1
ATOM 592 O O . LEU A 1 83 ? -5.956 3.111 8.862 1.00 97.19 83 LEU A O 1
ATOM 596 N N . GLY A 1 84 ? -4.176 2.100 9.797 1.00 97.50 84 GLY A N 1
ATOM 597 C CA . GLY A 1 84 ? -3.301 2.257 8.634 1.00 97.50 84 GLY A CA 1
ATOM 598 C C . GLY A 1 84 ? -3.748 1.390 7.461 1.00 97.50 84 GLY A C 1
ATOM 599 O O . GLY A 1 84 ? -3.830 1.881 6.334 1.00 97.50 84 GLY A O 1
ATOM 600 N N . ILE A 1 85 ? -4.136 0.141 7.740 1.00 98.19 85 ILE A N 1
ATOM 601 C CA . ILE A 1 85 ? -4.659 -0.783 6.728 1.00 98.19 85 ILE A CA 1
ATOM 602 C C . ILE A 1 85 ? -5.921 -0.235 6.075 1.00 98.19 85 ILE A C 1
ATOM 604 O O . ILE A 1 85 ? -6.030 -0.237 4.853 1.00 98.19 85 ILE A O 1
ATOM 608 N N . THR A 1 86 ? -6.846 0.320 6.856 1.00 98.12 86 THR A N 1
ATOM 609 C CA . THR A 1 86 ? -8.068 0.915 6.306 1.00 98.12 86 THR A CA 1
ATOM 610 C C . THR A 1 86 ? -7.757 2.092 5.381 1.00 98.12 86 THR A C 1
ATOM 612 O O . THR A 1 86 ? -8.325 2.184 4.294 1.00 98.12 86 THR A O 1
ATOM 615 N N . GLY A 1 87 ? -6.804 2.954 5.752 1.00 97.94 87 GLY A N 1
ATOM 616 C CA . GLY A 1 87 ? -6.330 4.024 4.870 1.00 97.94 87 GLY A CA 1
ATOM 617 C C . GLY A 1 87 ? -5.736 3.494 3.561 1.00 97.94 87 GLY A C 1
ATOM 618 O O . GLY A 1 87 ? -6.035 4.020 2.488 1.00 97.94 87 GLY A O 1
ATOM 619 N N . ALA A 1 88 ? -4.940 2.425 3.633 1.00 98.31 88 ALA A N 1
ATOM 620 C CA . ALA A 1 88 ? -4.369 1.776 2.458 1.00 98.31 88 ALA A CA 1
ATOM 621 C C . ALA A 1 88 ? -5.430 1.097 1.572 1.00 98.31 88 ALA A C 1
ATOM 623 O O . ALA A 1 88 ? -5.310 1.158 0.351 1.00 98.31 88 ALA A O 1
ATOM 624 N N . VAL A 1 89 ? -6.496 0.529 2.153 1.00 98.25 89 VAL A N 1
ATOM 625 C CA . VAL A 1 89 ? -7.637 -0.037 1.410 1.00 98.25 89 VAL A CA 1
ATOM 626 C C . VAL A 1 89 ? -8.379 1.053 0.640 1.00 98.25 89 VAL A C 1
ATOM 628 O O . VAL A 1 89 ? -8.636 0.887 -0.550 1.00 98.25 89 VAL A O 1
ATOM 631 N N . CYS A 1 90 ? -8.680 2.188 1.280 1.00 97.62 90 CYS A N 1
ATOM 632 C CA . CYS A 1 90 ? -9.315 3.317 0.595 1.00 97.62 90 CYS A CA 1
ATOM 633 C C . CYS A 1 90 ? -8.436 3.848 -0.547 1.00 97.62 90 CYS A C 1
ATOM 635 O O . CYS A 1 90 ? -8.937 4.110 -1.639 1.00 97.62 90 CYS A O 1
ATOM 637 N N . PHE A 1 91 ? -7.121 3.958 -0.325 1.00 98.06 91 PHE A N 1
ATOM 638 C CA . PHE A 1 91 ? -6.172 4.308 -1.383 1.00 98.06 91 PHE A CA 1
ATOM 639 C C . PHE A 1 91 ? -6.210 3.302 -2.542 1.00 98.06 91 PHE A C 1
ATOM 641 O O . PHE A 1 91 ? -6.402 3.713 -3.687 1.00 98.06 91 PHE A O 1
ATOM 648 N N . ALA A 1 92 ? -6.083 2.004 -2.256 1.00 98.00 92 ALA A N 1
ATOM 649 C CA . ALA A 1 92 ? -6.110 0.948 -3.264 1.00 98.00 92 ALA A CA 1
ATOM 650 C C . ALA A 1 92 ? -7.391 0.985 -4.112 1.00 98.00 92 ALA A C 1
ATOM 652 O O . ALA A 1 92 ? -7.321 0.853 -5.329 1.00 98.00 92 ALA A O 1
ATOM 653 N N . ALA A 1 93 ? -8.545 1.242 -3.489 1.00 96.62 93 ALA A N 1
ATOM 654 C CA . ALA A 1 93 ? -9.828 1.354 -4.178 1.00 96.62 93 ALA A CA 1
ATOM 655 C C . ALA A 1 93 ? -9.965 2.621 -5.045 1.00 96.62 93 ALA A C 1
ATOM 657 O O . ALA A 1 93 ? -10.802 2.659 -5.944 1.00 96.62 93 ALA A O 1
ATOM 658 N N . SER A 1 94 ? -9.159 3.657 -4.789 1.00 95.56 94 SER A N 1
ATOM 659 C CA . SER A 1 94 ? -9.215 4.933 -5.520 1.00 95.56 94 SER A CA 1
ATOM 660 C C . SER A 1 94 ? -8.325 4.997 -6.767 1.00 95.56 94 SER A C 1
ATOM 662 O O . SER A 1 94 ? -8.504 5.897 -7.586 1.00 95.56 94 SER A O 1
ATOM 664 N N . ALA A 1 95 ? -7.371 4.074 -6.928 1.00 94.38 95 ALA A N 1
ATOM 665 C CA . ALA A 1 95 ? -6.389 4.099 -8.012 1.00 94.38 95 ALA A CA 1
ATOM 666 C C . ALA A 1 95 ? -6.637 2.968 -9.027 1.00 94.38 95 ALA A C 1
ATOM 668 O O . ALA A 1 95 ? -6.529 1.787 -8.707 1.00 94.38 95 ALA A O 1
ATOM 669 N N . LEU A 1 96 ? -6.917 3.324 -10.286 1.00 90.75 96 LEU A N 1
ATOM 670 C CA . LEU A 1 96 ? -7.344 2.380 -11.337 1.00 90.75 96 LEU A CA 1
ATOM 671 C C . LEU A 1 96 ? -6.266 1.364 -11.760 1.00 90.75 96 LEU A C 1
ATOM 673 O O . LEU A 1 96 ? -6.572 0.263 -12.244 1.00 90.75 96 LEU A O 1
ATOM 677 N N . ASN A 1 97 ? -4.993 1.721 -11.596 1.00 95.12 97 ASN A N 1
ATOM 678 C CA . ASN A 1 97 ? -3.860 0.872 -11.955 1.00 95.12 97 ASN A CA 1
ATOM 679 C C . ASN A 1 97 ? -3.387 -0.044 -10.816 1.00 95.12 97 ASN A C 1
ATOM 681 O O . ASN A 1 97 ? -2.415 -0.779 -11.000 1.00 95.12 97 ASN A O 1
ATOM 685 N N . VAL A 1 98 ? -4.074 -0.054 -9.669 1.00 98.06 98 VAL A N 1
ATOM 686 C CA . VAL A 1 98 ? -3.872 -1.061 -8.622 1.00 98.06 98 VAL A CA 1
ATOM 687 C C . VAL A 1 98 ? -4.52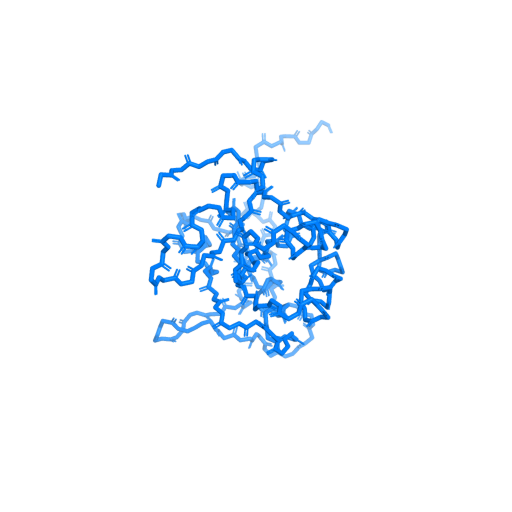2 -2.371 -9.058 1.00 98.06 98 VAL A C 1
ATOM 689 O O . VAL A 1 98 ? -5.726 -2.436 -9.294 1.00 98.06 98 VAL A O 1
ATOM 692 N N . LYS A 1 99 ? -3.707 -3.417 -9.204 1.00 97.38 99 LYS A N 1
ATOM 693 C CA . LYS A 1 99 ? -4.135 -4.759 -9.635 1.00 97.38 99 LYS A CA 1
ATOM 694 C C . LYS A 1 99 ? -4.016 -5.807 -8.535 1.00 97.38 99 LYS A C 1
ATOM 696 O O . LYS A 1 99 ? -4.689 -6.829 -8.606 1.00 97.38 99 LYS A O 1
ATOM 701 N N . TYR A 1 100 ? -3.186 -5.545 -7.528 1.00 97.19 100 TYR A N 1
ATOM 702 C CA . TYR A 1 100 ? -2.879 -6.484 -6.454 1.00 97.19 100 TYR A CA 1
ATOM 703 C C . TYR A 1 100 ? -2.879 -5.773 -5.101 1.00 97.19 100 TYR A C 1
ATOM 705 O O . TYR A 1 100 ? -2.566 -4.583 -5.024 1.00 97.19 100 TYR A O 1
ATOM 713 N N . VAL A 1 101 ? -3.202 -6.504 -4.036 1.00 96.94 101 VAL A N 1
ATOM 714 C CA . VAL A 1 101 ? -3.172 -5.994 -2.660 1.00 96.94 101 VAL A CA 1
ATOM 715 C C . VAL A 1 101 ? -2.668 -7.068 -1.691 1.00 96.94 101 VAL A C 1
ATOM 717 O O . VAL A 1 101 ? -3.068 -8.224 -1.798 1.00 96.94 101 VAL A O 1
ATOM 720 N N . ASP A 1 102 ? -1.833 -6.669 -0.736 1.00 95.44 102 ASP A N 1
ATOM 721 C CA . ASP A 1 102 ? -1.371 -7.443 0.429 1.00 95.44 102 ASP A CA 1
ATOM 722 C C . ASP A 1 102 ? -1.568 -6.600 1.701 1.00 95.44 102 ASP A C 1
ATOM 724 O O . ASP A 1 102 ? -0.636 -6.136 2.357 1.00 95.44 102 ASP A O 1
ATOM 728 N N . LEU A 1 103 ? -2.839 -6.319 1.998 1.00 97.38 103 LEU A N 1
ATOM 729 C CA . LEU A 1 103 ? -3.275 -5.484 3.117 1.00 97.38 103 LEU A CA 1
ATOM 730 C C . LEU A 1 103 ? -3.834 -6.358 4.239 1.00 97.38 103 LEU A C 1
ATOM 732 O O . LEU A 1 103 ? -5.049 -6.439 4.422 1.00 97.38 103 LEU A O 1
ATOM 736 N N . ASP A 1 104 ? -2.954 -7.045 4.962 1.00 95.94 104 ASP A N 1
ATOM 737 C CA . ASP A 1 104 ? -3.286 -8.084 5.947 1.00 95.94 104 ASP A CA 1
ATOM 738 C C . ASP A 1 104 ? -2.571 -7.947 7.303 1.00 95.94 104 ASP A C 1
ATOM 740 O O . ASP A 1 104 ? -2.880 -8.704 8.222 1.00 95.94 104 ASP A O 1
ATOM 744 N N . SER A 1 105 ? -1.679 -6.967 7.488 1.00 96.62 105 SER A N 1
ATOM 745 C CA . SER A 1 105 ? -0.871 -6.880 8.713 1.00 96.62 105 SER A CA 1
ATOM 746 C C . SER A 1 105 ? -1.660 -6.692 10.013 1.00 96.62 105 SER A C 1
ATOM 748 O O . SER A 1 105 ? -1.224 -7.172 11.055 1.00 96.62 105 SER A O 1
ATOM 750 N N . ASP A 1 106 ? -2.827 -6.046 9.980 1.00 95.88 106 ASP A N 1
ATOM 751 C CA . ASP A 1 106 ? -3.718 -5.891 11.143 1.00 95.88 106 ASP A CA 1
ATOM 752 C C . ASP A 1 106 ? -4.325 -7.224 11.611 1.00 95.88 106 ASP A C 1
ATOM 754 O O . ASP A 1 106 ? -4.700 -7.345 12.773 1.00 95.88 106 ASP A O 1
ATOM 758 N N . VAL A 1 107 ? -4.390 -8.242 10.744 1.00 94.88 107 VAL A N 1
ATOM 759 C CA . VAL A 1 107 ? -4.843 -9.599 11.107 1.00 94.88 107 VAL A CA 1
ATOM 760 C C . VAL A 1 107 ? -3.823 -10.300 12.006 1.00 94.88 107 VAL A C 1
ATOM 762 O O . VAL A 1 107 ? -4.180 -11.188 12.776 1.00 94.88 107 VAL A O 1
ATOM 765 N N . LEU A 1 108 ? -2.554 -9.897 11.927 1.00 94.88 108 LEU A N 1
ATOM 766 C CA . LEU A 1 108 ? -1.459 -10.485 12.698 1.00 94.88 108 LEU A CA 1
ATOM 767 C C . LEU A 1 108 ? -1.354 -9.906 14.118 1.00 94.88 108 LEU A C 1
ATOM 769 O O . LEU A 1 108 ? -0.548 -10.382 14.918 1.00 94.88 108 LEU A O 1
ATOM 773 N N . LEU A 1 109 ? -2.142 -8.877 14.442 1.00 94.38 109 LEU A N 1
ATOM 774 C CA . LEU A 1 109 ? -2.130 -8.244 15.756 1.00 94.38 109 LEU A CA 1
ATOM 775 C C . LEU A 1 109 ? -2.986 -9.028 16.754 1.00 94.38 109 LEU A C 1
ATOM 777 O O . LEU A 1 109 ? -4.162 -9.292 16.516 1.00 94.38 109 LEU A O 1
ATOM 781 N N . ALA A 1 110 ? -2.410 -9.335 17.919 1.00 94.31 110 ALA A N 1
ATOM 782 C CA . ALA A 1 110 ? -3.155 -9.930 19.030 1.00 94.31 110 ALA A CA 1
ATOM 783 C C . ALA A 1 110 ? -4.183 -8.953 19.635 1.00 94.31 110 ALA A C 1
ATOM 785 O O . ALA A 1 110 ? -5.241 -9.367 20.102 1.00 94.31 110 ALA A O 1
ATOM 786 N N . GLU A 1 111 ? -3.867 -7.656 19.633 1.00 94.44 111 GLU A N 1
ATOM 787 C CA . GLU A 1 111 ? -4.733 -6.582 20.116 1.00 94.44 111 GLU A CA 1
ATOM 788 C C . GLU A 1 111 ? -4.505 -5.328 19.258 1.00 94.44 111 GLU A C 1
ATOM 790 O O . GLU A 1 111 ? -3.365 -5.002 18.922 1.00 94.44 111 GLU A O 1
ATOM 795 N N . ASP A 1 112 ? -5.583 -4.621 18.913 1.00 95.38 112 ASP A N 1
ATOM 796 C CA . ASP A 1 112 ? -5.552 -3.357 18.171 1.00 95.38 112 ASP A CA 1
ATOM 797 C C . ASP A 1 112 ? -6.359 -2.294 18.936 1.00 95.38 112 ASP A C 1
ATOM 799 O O . ASP A 1 112 ? -7.383 -2.590 19.558 1.00 95.38 112 ASP A O 1
ATOM 803 N N . TYR A 1 113 ? -5.888 -1.047 18.900 1.00 95.56 113 TYR A N 1
ATOM 804 C CA . TYR A 1 113 ? -6.576 0.105 19.481 1.00 95.56 113 TYR A CA 1
ATOM 805 C C . TYR A 1 113 ? -7.652 0.685 18.553 1.00 95.56 113 TYR A C 1
ATOM 807 O O . TYR A 1 113 ? -8.393 1.578 18.959 1.00 95.56 113 TYR A O 1
ATOM 815 N N . ALA A 1 114 ? -7.718 0.240 17.300 1.00 95.88 114 ALA A N 1
ATOM 816 C CA . ALA A 1 114 ? -8.708 0.667 16.326 1.00 95.88 114 ALA A CA 1
ATOM 817 C C . ALA A 1 114 ? -9.830 -0.373 16.169 1.00 95.88 114 ALA A C 1
ATOM 819 O O . ALA A 1 114 ? -9.589 -1.573 16.059 1.00 95.88 114 ALA A O 1
ATOM 820 N N . GLU A 1 115 ? -11.067 0.111 16.088 1.00 94.50 115 GLU A N 1
ATOM 821 C CA . GLU A 1 115 ? -12.278 -0.669 15.824 1.00 94.50 115 GLU A CA 1
ATOM 822 C C . GLU A 1 115 ? -12.993 -0.129 14.574 1.00 94.50 115 GLU A C 1
ATOM 824 O O . GLU A 1 115 ? -12.838 1.038 14.208 1.00 94.50 115 GLU A O 1
ATOM 829 N N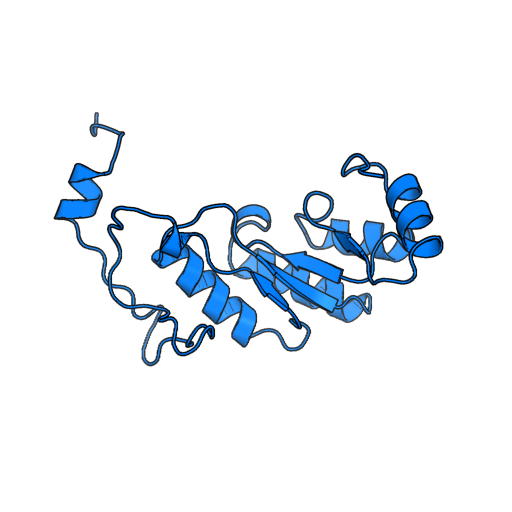 . GLY A 1 116 ? -13.780 -0.973 13.900 1.00 94.69 116 GLY A N 1
ATOM 830 C CA . GLY A 1 116 ? -14.445 -0.619 12.640 1.00 94.69 116 GLY A CA 1
ATOM 831 C C . GLY A 1 116 ? -13.515 -0.690 11.421 1.00 94.69 116 GLY A C 1
ATOM 832 O O . GLY A 1 116 ? -12.714 -1.620 11.296 1.00 94.69 116 GLY A O 1
ATOM 833 N N . GLY A 1 117 ? -13.631 0.272 10.508 1.00 96.19 117 GLY A N 1
ATOM 834 C CA . GLY A 1 117 ? -12.811 0.363 9.300 1.00 96.19 117 GLY A CA 1
ATOM 835 C C . GLY A 1 117 ? -12.988 -0.808 8.332 1.00 96.19 117 GLY A C 1
ATOM 836 O O . GLY A 1 117 ? -14.083 -1.346 8.168 1.00 96.19 117 GLY A O 1
ATOM 837 N N . SER A 1 118 ? -11.905 -1.182 7.647 1.00 97.25 118 SER A N 1
ATOM 838 C CA . SER A 1 118 ? -11.956 -2.225 6.622 1.00 97.25 118 SER A CA 1
ATOM 839 C C . SER A 1 118 ? -12.078 -3.622 7.239 1.00 97.25 118 SER A C 1
ATOM 841 O O . SER A 1 118 ? -11.160 -4.122 7.895 1.00 97.25 118 SER A O 1
ATOM 843 N N . ALA A 1 119 ? -13.214 -4.273 6.994 1.00 94.94 119 ALA A N 1
ATOM 844 C CA . ALA A 1 119 ? -13.438 -5.675 7.327 1.00 94.94 119 ALA A CA 1
ATOM 845 C C . ALA A 1 119 ? -12.885 -6.613 6.242 1.00 94.94 119 ALA A C 1
ATOM 847 O O . ALA A 1 119 ? -12.724 -6.216 5.085 1.00 94.94 119 ALA A O 1
ATOM 848 N N . ILE A 1 120 ? -12.640 -7.871 6.613 1.00 96.19 120 ILE A N 1
ATOM 849 C CA . ILE A 1 120 ? -12.361 -8.956 5.668 1.00 96.19 120 ILE A CA 1
ATOM 850 C C . ILE A 1 120 ? -13.605 -9.831 5.574 1.00 96.19 120 ILE A C 1
ATOM 852 O O . ILE A 1 120 ? -14.065 -10.369 6.579 1.00 96.19 120 ILE A O 1
ATOM 856 N N . GLU A 1 121 ? -14.116 -10.018 4.363 1.00 95.81 121 GLU A N 1
ATOM 857 C CA . GLU A 1 121 ? -15.205 -10.944 4.075 1.00 95.81 121 GLU A CA 1
ATOM 858 C C . GLU A 1 121 ? -14.767 -11.883 2.950 1.00 95.81 121 GLU A C 1
ATOM 860 O O . GLU A 1 121 ? -14.392 -11.425 1.873 1.00 95.81 121 GLU A O 1
ATOM 865 N N . LYS A 1 122 ? -14.781 -13.202 3.197 1.00 95.00 122 LYS A N 1
ATOM 866 C CA . LYS A 1 122 ? -14.389 -14.233 2.210 1.00 95.00 122 LYS A CA 1
ATOM 867 C C . LYS A 1 122 ? -13.026 -13.955 1.544 1.00 95.00 122 LYS A C 1
ATOM 869 O O . LYS A 1 122 ? -12.865 -14.136 0.343 1.00 95.00 122 LYS A O 1
ATOM 874 N N . GLY A 1 123 ? -12.055 -13.490 2.333 1.00 93.50 123 GLY A N 1
ATOM 875 C CA . GLY A 1 123 ? -10.705 -13.164 1.857 1.00 93.50 123 GLY A CA 1
ATOM 876 C C . GLY A 1 123 ? -10.577 -11.814 1.140 1.00 93.50 123 GLY A C 1
ATOM 877 O O . GLY A 1 123 ? -9.516 -11.521 0.602 1.00 93.50 123 GLY A O 1
ATOM 878 N N . VAL A 1 124 ? -11.622 -10.980 1.136 1.00 94.88 124 VAL A N 1
ATOM 879 C CA . VAL A 1 124 ? -11.634 -9.678 0.456 1.00 94.88 124 VAL A CA 1
ATOM 880 C C . VAL A 1 124 ? -11.757 -8.544 1.467 1.00 94.88 124 VAL A C 1
ATOM 882 O O . VAL A 1 124 ? -12.631 -8.565 2.334 1.00 94.88 124 VAL A O 1
ATOM 885 N N . ARG A 1 125 ? -10.911 -7.517 1.326 1.00 96.38 125 ARG A N 1
ATOM 886 C CA . ARG A 1 125 ? -11.046 -6.262 2.073 1.00 96.38 125 ARG A CA 1
ATOM 887 C C . ARG A 1 125 ? -12.238 -5.463 1.573 1.00 96.38 125 ARG A C 1
ATOM 889 O O . ARG A 1 125 ? -12.355 -5.180 0.383 1.00 96.38 125 ARG A O 1
ATOM 896 N N . LYS A 1 126 ? -13.102 -5.053 2.494 1.00 97.12 126 LYS A N 1
ATOM 897 C CA . LYS A 1 126 ? -14.224 -4.160 2.209 1.00 97.12 126 LYS A CA 1
ATOM 898 C C . LYS A 1 126 ? -13.779 -2.715 2.388 1.00 97.12 126 LYS A C 1
ATOM 900 O O . LYS A 1 126 ? -13.163 -2.377 3.401 1.00 97.12 126 LYS A O 1
ATOM 905 N N . VAL A 1 127 ? -14.093 -1.868 1.414 1.00 96.44 127 VAL A N 1
ATOM 906 C CA . VAL A 1 127 ? -13.956 -0.417 1.575 1.00 96.44 127 VAL A CA 1
ATOM 907 C C . VAL A 1 127 ? -15.019 0.030 2.585 1.00 96.44 127 VAL A C 1
ATOM 909 O O . VAL A 1 127 ? -16.180 -0.341 2.407 1.00 96.44 127 VAL A O 1
ATOM 912 N N . PRO A 1 128 ? -14.654 0.757 3.655 1.00 95.50 128 PRO A N 1
ATOM 913 C CA . PRO A 1 128 ? -15.630 1.271 4.608 1.00 95.50 128 PRO A CA 1
ATOM 914 C C . PRO A 1 128 ? -16.617 2.225 3.934 1.00 95.50 128 PRO A C 1
ATOM 916 O O . PRO A 1 128 ? -16.239 3.012 3.066 1.00 95.50 128 PRO A O 1
ATOM 919 N N . GLU A 1 129 ? -17.867 2.185 4.379 1.00 91.62 129 GLU A N 1
ATOM 920 C CA . GLU A 1 129 ? -18.893 3.145 3.981 1.00 91.62 129 GLU A CA 1
ATOM 921 C C . GLU A 1 129 ? -18.960 4.314 4.977 1.00 91.62 129 GLU A C 1
ATOM 923 O O . GLU A 1 129 ? -18.588 4.187 6.147 1.00 91.62 129 GLU A O 1
ATOM 928 N N . GLY A 1 130 ? -19.470 5.458 4.520 1.00 90.75 130 GLY A N 1
ATOM 929 C CA . GLY A 1 130 ? -19.620 6.658 5.343 1.00 90.75 130 GLY A CA 1
ATOM 930 C C . GLY A 1 130 ? -18.381 7.567 5.367 1.00 90.75 130 GLY A C 1
ATOM 931 O O . GLY A 1 130 ? -17.460 7.410 4.567 1.00 90.75 130 GLY A O 1
ATOM 932 N N . PRO A 1 131 ? -18.378 8.595 6.234 1.00 92.81 131 PRO A N 1
ATOM 933 C CA . PRO A 1 131 ? -17.341 9.618 6.234 1.00 92.81 131 PRO A CA 1
ATOM 934 C C . PRO A 1 131 ? -16.009 9.122 6.815 1.00 92.81 131 PRO A C 1
ATOM 936 O O . PRO A 1 131 ? -15.951 8.430 7.833 1.00 92.81 131 PRO A O 1
ATOM 939 N N . GLY A 1 132 ? -14.912 9.579 6.210 1.00 94.44 132 GLY A N 1
ATOM 940 C CA . GLY A 1 132 ? -13.559 9.295 6.682 1.00 94.44 132 GLY A CA 1
ATOM 941 C C . GLY A 1 132 ? -13.162 7.833 6.480 1.00 94.44 132 GLY A C 1
ATOM 942 O O . GLY A 1 132 ? -13.422 7.250 5.435 1.00 94.44 132 GLY A O 1
ATOM 943 N N . LEU A 1 133 ? -12.480 7.254 7.471 1.00 96.44 133 LEU A N 1
ATOM 944 C CA . LEU A 1 133 ? -12.016 5.862 7.417 1.00 96.44 133 LEU A CA 1
ATOM 945 C C . LEU A 1 133 ? -12.998 4.874 8.063 1.00 96.44 133 LEU A C 1
ATOM 947 O O . LEU A 1 133 ? -12.724 3.681 8.074 1.00 96.44 133 LEU A O 1
ATOM 951 N N . GLY A 1 134 ? -14.092 5.341 8.673 1.00 95.00 134 GLY A N 1
ATOM 952 C CA . GLY A 1 134 ? -14.986 4.472 9.450 1.00 95.00 134 GLY A CA 1
ATOM 953 C C . GLY A 1 134 ? -14.307 3.786 10.648 1.00 95.00 134 GLY A C 1
ATOM 954 O O . GLY A 1 134 ? -14.811 2.782 11.147 1.00 95.00 134 GLY A O 1
ATOM 955 N N . VAL A 1 135 ? -13.150 4.292 11.092 1.00 96.19 135 VAL A N 1
ATOM 956 C CA . VAL A 1 135 ? -12.381 3.761 12.225 1.00 96.19 135 VAL A CA 1
ATOM 957 C C . VAL A 1 135 ? -12.690 4.565 13.481 1.00 96.19 135 VAL A C 1
ATOM 959 O O . VAL A 1 135 ? -12.612 5.795 13.476 1.00 96.19 135 VAL A O 1
ATOM 962 N N . LYS A 1 136 ? -12.971 3.863 14.578 1.00 95.69 136 LYS A N 1
ATOM 963 C CA . LYS A 1 136 ? -13.064 4.421 15.927 1.00 95.69 136 LYS A CA 1
ATOM 964 C C . LYS A 1 136 ? -11.832 4.004 16.725 1.00 95.69 136 LYS A C 1
ATOM 966 O O . LYS A 1 136 ? -11.498 2.826 16.778 1.00 95.69 136 LYS A O 1
ATOM 971 N N . VAL A 1 137 ? -11.168 4.965 17.357 1.00 96.19 137 VAL A N 1
ATOM 972 C CA . VAL A 1 137 ? -10.023 4.698 18.238 1.00 96.19 137 VAL A CA 1
ATOM 973 C C . VAL A 1 137 ? -10.513 4.471 19.666 1.00 96.19 137 VAL A C 1
ATOM 975 O O . VAL A 1 137 ? -11.200 5.321 20.234 1.00 96.19 137 VAL A O 1
ATOM 978 N N . ASP A 1 138 ? -10.130 3.342 20.254 1.00 95.94 138 ASP A N 1
ATOM 979 C CA . ASP A 1 138 ? -10.269 3.060 21.678 1.00 95.94 138 ASP A CA 1
ATOM 980 C C . ASP A 1 138 ? -9.090 3.687 22.432 1.00 95.94 138 ASP A C 1
ATOM 982 O O . ASP A 1 138 ? -7.955 3.203 22.407 1.00 95.94 138 ASP A O 1
ATOM 986 N N . ALA A 1 139 ? -9.368 4.798 23.114 1.00 94.69 139 ALA A N 1
ATOM 987 C CA . ALA A 1 139 ? -8.369 5.538 23.873 1.00 94.69 139 ALA A CA 1
ATOM 988 C C . ALA A 1 139 ? -7.785 4.733 25.049 1.00 94.69 139 ALA A C 1
ATOM 990 O O . ALA A 1 139 ? -6.626 4.948 25.412 1.00 94.69 139 ALA A O 1
ATOM 991 N N . SER A 1 140 ? -8.548 3.806 25.640 1.00 93.94 140 SER A N 1
ATOM 992 C CA . SER A 1 140 ? -8.073 2.971 26.746 1.00 93.94 140 SER A CA 1
ATOM 993 C C . SER A 1 140 ? -7.053 1.952 26.241 1.00 93.94 140 SER A C 1
ATOM 995 O O . SER A 1 140 ? -5.932 1.904 26.756 1.00 93.94 140 SER A O 1
ATOM 997 N N . LYS A 1 141 ? -7.385 1.226 25.163 1.00 94.62 141 LYS A N 1
ATOM 998 C CA . LYS A 1 141 ? -6.451 0.302 24.497 1.00 94.62 141 LYS A CA 1
ATOM 999 C C . LYS A 1 141 ? -5.225 1.031 23.971 1.00 94.62 141 LYS A C 1
ATOM 1001 O O . LYS A 1 141 ? -4.110 0.585 24.217 1.00 94.62 141 LYS A O 1
ATOM 1006 N N . LEU A 1 142 ? -5.404 2.181 23.316 1.00 94.19 142 LEU A N 1
ATOM 1007 C CA . LEU A 1 142 ? -4.284 2.991 22.837 1.00 94.19 142 LEU A CA 1
ATOM 1008 C C . LEU A 1 142 ? -3.329 3.355 23.980 1.00 94.19 142 LEU A C 1
ATOM 1010 O O . LEU A 1 142 ? -2.120 3.201 23.839 1.00 94.19 142 LEU A O 1
ATOM 1014 N N . THR A 1 143 ? -3.864 3.795 25.122 1.00 93.38 143 THR A N 1
ATOM 1015 C CA . THR A 1 143 ? -3.052 4.145 26.297 1.00 93.38 143 THR A CA 1
ATOM 1016 C C . THR A 1 143 ? -2.313 2.931 26.863 1.00 93.38 143 THR A C 1
ATOM 1018 O O . THR A 1 143 ? -1.138 3.039 27.196 1.00 93.38 143 THR A O 1
ATOM 1021 N N . LYS A 1 144 ? -2.979 1.773 26.946 1.00 93.44 144 LYS A N 1
ATOM 1022 C CA . LYS A 1 144 ? -2.393 0.511 27.423 1.00 93.44 144 LYS A CA 1
ATOM 1023 C C . LYS A 1 144 ? -1.274 0.002 26.506 1.00 93.44 144 LYS A C 1
ATOM 1025 O O . LYS A 1 144 ? -0.260 -0.480 26.998 1.00 93.44 144 LYS A O 1
ATOM 1030 N N . LEU A 1 145 ? -1.479 0.076 25.190 1.00 92.25 145 LEU A N 1
ATOM 1031 C CA . LEU A 1 145 ? -0.559 -0.444 24.172 1.00 92.25 145 LEU A CA 1
ATOM 1032 C C . LEU A 1 145 ? 0.609 0.507 23.878 1.00 92.25 145 LEU A C 1
ATOM 1034 O O . LEU A 1 145 ? 1.628 0.086 23.333 1.00 92.25 145 LEU A O 1
ATOM 1038 N N . ALA A 1 146 ? 0.484 1.789 24.221 1.00 90.00 146 ALA A N 1
ATOM 1039 C CA . ALA A 1 146 ? 1.553 2.755 24.031 1.00 90.00 146 ALA A CA 1
ATOM 1040 C C . ALA A 1 146 ? 2.759 2.428 24.931 1.00 90.00 146 ALA A C 1
ATOM 1042 O O . ALA A 1 146 ? 2.706 2.557 26.151 1.00 90.00 146 ALA A O 1
ATOM 1043 N N . ALA A 1 147 ? 3.895 2.088 24.315 1.00 81.00 147 ALA A N 1
ATOM 1044 C CA . ALA A 1 147 ? 5.165 1.895 25.023 1.00 81.00 147 ALA A CA 1
ATOM 1045 C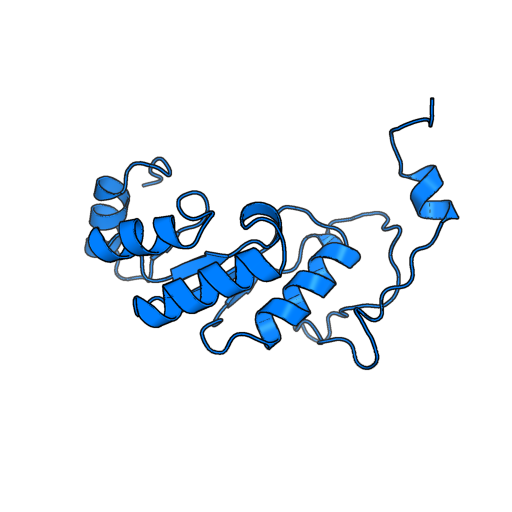 C . ALA A 1 147 ? 5.791 3.215 25.528 1.00 81.00 147 ALA A C 1
ATOM 1047 O O . ALA A 1 147 ? 6.764 3.200 26.282 1.00 81.00 147 ALA A O 1
ATOM 1048 N N . VAL A 1 148 ? 5.242 4.365 25.122 1.00 66.06 148 VAL A N 1
ATOM 1049 C CA . VAL A 1 148 ? 5.711 5.690 25.537 1.00 66.06 148 VAL A CA 1
ATOM 1050 C C . VAL A 1 148 ? 4.861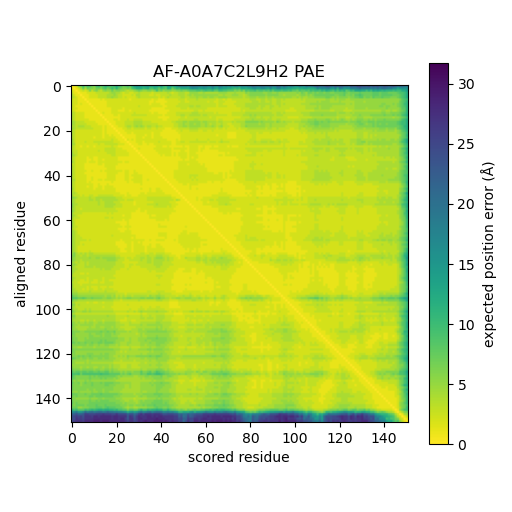 6.172 26.710 1.00 66.06 148 VAL A C 1
ATOM 1052 O O . VAL A 1 148 ? 3.731 6.625 26.526 1.00 66.06 148 VAL A O 1
ATOM 1055 N N . LYS A 1 149 ? 5.420 6.122 27.927 1.00 53.81 149 LYS A N 1
ATOM 1056 C CA . LYS A 1 149 ? 4.920 6.953 29.030 1.00 53.81 149 LYS A CA 1
ATOM 1057 C C . LYS A 1 149 ? 5.073 8.407 28.596 1.00 53.81 149 LYS A C 1
ATOM 1059 O O . LYS A 1 149 ? 6.176 8.820 28.246 1.00 53.81 149 LYS A O 1
ATOM 1064 N N . ARG A 1 150 ? 3.974 9.165 28.590 1.00 56.47 150 ARG A N 1
ATOM 1065 C CA . ARG A 1 150 ? 4.039 10.625 28.445 1.00 56.47 150 ARG A CA 1
ATOM 1066 C C . ARG A 1 150 ? 5.022 11.147 29.501 1.00 56.47 150 ARG A C 1
ATOM 1068 O O . ARG A 1 150 ? 4.845 10.824 30.676 1.00 56.47 150 ARG A O 1
ATOM 1075 N N . ALA A 1 151 ? 6.070 11.838 29.054 1.00 51.25 151 ALA A N 1
ATOM 1076 C CA . ALA A 1 151 ? 6.895 12.665 29.928 1.00 51.25 151 ALA A CA 1
ATOM 1077 C C . ALA A 1 151 ? 6.064 13.844 30.444 1.00 51.25 151 ALA A C 1
ATOM 1079 O O . ALA A 1 151 ? 5.169 14.293 29.685 1.00 51.25 151 ALA A O 1
#

Nearest PDB structures (foldseek):
  1tkk-assembly1_A  TM=9.636E-01  e=1.922E-12  Bacillus subtilis
  2p88-assembly1_C  TM=9.577E-01  e=6.969E-11  Bacillus cereus ATCC 14579
  1muc-assembly1_A  TM=9.469E-01  e=1.393E-10  Pseudomonas putida
  3q45-assembly3_C  TM=9.391E-01  e=3.585E-10  Cytophaga hutchinsonii ATCC 33406
  3fcp-assembly1_C  TM=9.326E-01  e=1.844E-09  Klebsiella pneumoniae subsp. pneumoniae MGH 78578

Radius of gyration: 17.17 Å; Cα contacts (8 Å, |Δi|>4): 261; chains: 1; bounding box: 40×28×48 Å